Protein AF-A0A813HP56-F1 (afdb_monomer)

Foldseek 3Di:
DDPDPVVVVVVVVVVPPDPPDDQDQQAKAFQADPLDPPQASFDAPPHDFQCFRDDDPDQQTWTWAAAPVRGTTTIAGNNGDAHDPVNRHHDDPDPHRDPPPPDDD

Mean predicted aligned error: 12.13 Å

Radius of gyration: 21.44 Å; Cα contacts (8 Å, |Δi|>4): 185; chains: 1; bounding box: 45×34×73 Å

pLDDT: mean 75.36, std 17.48, range [37.06, 94.19]

Structure (mmCIF, N/CA/C/O backbone):
data_AF-A0A813HP56-F1
#
_entry.id   AF-A0A813HP56-F1
#
loop_
_atom_site.group_PDB
_atom_site.id
_atom_site.type_symbol
_atom_site.label_atom_id
_atom_site.label_alt_id
_atom_site.label_comp_id
_atom_site.label_asym_id
_atom_site.label_entity_id
_atom_site.label_seq_id
_atom_site.pdbx_PDB_ins_code
_atom_site.Cartn_x
_atom_site.Cartn_y
_atom_site.Cartn_z
_atom_site.occupancy
_atom_site.B_iso_or_equiv
_atom_site.auth_seq_id
_atom_site.auth_comp_id
_atom_site.auth_asym_id
_atom_site.auth_atom_id
_atom_site.pdbx_PDB_model_num
ATOM 1 N N . ARG A 1 1 ? 28.014 -23.609 54.172 1.00 49.28 1 ARG A N 1
ATOM 2 C CA . ARG A 1 1 ? 26.721 -23.405 53.470 1.00 49.28 1 ARG A CA 1
ATOM 3 C C . ARG A 1 1 ? 26.926 -22.289 52.451 1.00 49.28 1 ARG A C 1
ATOM 5 O O . ARG A 1 1 ? 27.131 -21.161 52.870 1.00 49.28 1 ARG A O 1
ATOM 12 N N . LYS A 1 2 ? 27.005 -22.607 51.152 1.00 48.72 2 LYS A N 1
ATOM 13 C CA . LYS A 1 2 ? 27.151 -21.609 50.075 1.00 48.72 2 LYS A CA 1
ATOM 14 C C . LYS A 1 2 ? 25.761 -21.047 49.738 1.00 48.72 2 LYS A C 1
ATOM 16 O O . LYS A 1 2 ? 24.849 -21.861 49.594 1.00 48.72 2 LYS A O 1
ATOM 21 N N . PRO A 1 3 ? 25.563 -19.722 49.644 1.00 50.06 3 PRO A N 1
ATOM 22 C CA . PRO A 1 3 ? 24.290 -19.175 49.198 1.00 50.06 3 PRO A CA 1
ATOM 23 C C . PRO A 1 3 ? 24.097 -19.489 47.710 1.00 50.06 3 PRO A C 1
ATOM 25 O O . PRO A 1 3 ? 24.941 -19.169 46.875 1.00 50.06 3 PRO A O 1
ATOM 28 N N . SER A 1 4 ? 22.994 -20.172 47.408 1.00 55.72 4 SER A N 1
ATOM 29 C CA . SER A 1 4 ? 22.576 -20.563 46.066 1.00 55.72 4 SER A CA 1
ATOM 30 C C . SER A 1 4 ? 22.322 -19.329 45.197 1.00 55.72 4 SER A C 1
ATOM 32 O O . SER A 1 4 ? 21.280 -18.683 45.296 1.00 55.72 4 SER A O 1
ATOM 34 N N . THR A 1 5 ? 23.263 -19.055 44.297 1.00 55.72 5 THR A N 1
ATOM 35 C CA . THR A 1 5 ? 23.227 -18.056 43.212 1.00 55.72 5 THR A CA 1
ATOM 36 C C . THR A 1 5 ? 22.057 -18.223 42.233 1.00 55.72 5 THR A C 1
ATOM 38 O O . THR A 1 5 ? 21.829 -17.368 41.384 1.00 55.72 5 THR A O 1
ATOM 41 N N . LEU A 1 6 ? 21.265 -19.288 42.372 1.00 52.09 6 LEU A N 1
ATOM 42 C CA . LEU A 1 6 ? 20.168 -19.644 41.474 1.00 52.09 6 LEU A CA 1
ATOM 43 C C . LEU A 1 6 ? 18.947 -18.706 41.559 1.00 52.09 6 LEU A C 1
ATOM 45 O O . LEU A 1 6 ? 18.158 -18.651 40.624 1.00 52.09 6 LEU A O 1
ATOM 49 N N . LYS A 1 7 ? 18.780 -17.946 42.651 1.00 51.34 7 LYS A N 1
ATOM 50 C CA . LYS A 1 7 ? 17.615 -17.052 42.820 1.00 51.34 7 LYS A CA 1
ATOM 51 C C . LYS A 1 7 ? 17.743 -15.708 42.093 1.00 51.34 7 LYS A C 1
ATOM 53 O O . LYS A 1 7 ? 16.726 -15.097 41.790 1.00 51.34 7 LYS A O 1
ATOM 58 N N . ALA A 1 8 ? 18.962 -15.258 41.792 1.00 51.72 8 ALA A N 1
ATOM 59 C CA . ALA A 1 8 ? 19.184 -13.964 41.140 1.00 51.72 8 ALA A CA 1
ATOM 60 C C . ALA A 1 8 ? 18.921 -14.001 39.621 1.00 51.72 8 ALA A C 1
ATOM 62 O O . ALA A 1 8 ? 18.599 -12.979 39.024 1.00 51.72 8 ALA A O 1
ATOM 63 N N . LEU A 1 9 ? 19.017 -15.180 39.000 1.00 51.25 9 LEU A N 1
ATOM 64 C CA . LEU A 1 9 ? 18.947 -15.330 37.542 1.00 51.25 9 LEU A CA 1
ATOM 65 C C . LEU A 1 9 ? 17.506 -15.333 37.000 1.00 51.25 9 LEU A C 1
ATOM 67 O O . LEU A 1 9 ? 17.274 -14.947 35.861 1.00 51.25 9 LEU A O 1
ATOM 71 N N . VAL A 1 10 ? 16.524 -15.699 37.831 1.00 52.34 10 VAL A N 1
ATOM 72 C CA . VAL A 1 10 ? 15.103 -15.761 37.433 1.00 52.34 10 VAL A CA 1
ATOM 73 C C . VAL A 1 10 ? 14.464 -14.368 37.345 1.00 52.34 10 VAL A C 1
ATOM 75 O O . VAL A 1 10 ? 13.544 -14.159 36.563 1.00 52.34 10 VAL A O 1
ATOM 78 N N . VAL A 1 11 ? 14.981 -13.383 38.087 1.00 52.50 11 VAL A N 1
ATOM 7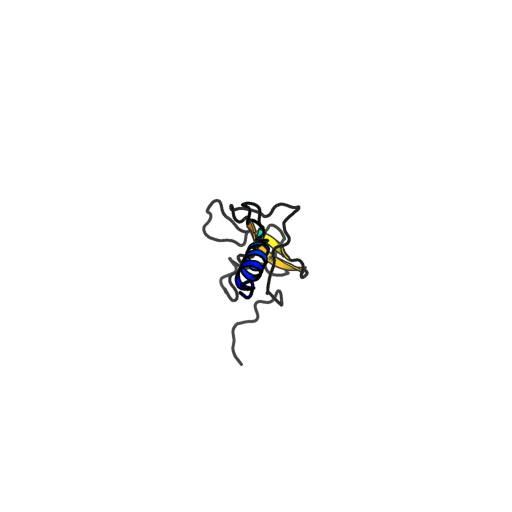9 C CA . VAL A 1 11 ? 14.430 -12.014 38.109 1.00 52.50 11 VAL A CA 1
ATOM 80 C C . VAL A 1 11 ? 14.789 -11.226 36.840 1.00 52.50 11 VAL A C 1
ATOM 82 O O . VAL A 1 11 ? 14.009 -10.387 36.400 1.00 52.50 11 VAL A O 1
ATOM 85 N N . PHE A 1 12 ? 15.917 -11.533 36.190 1.00 49.72 12 PHE A N 1
ATOM 86 C CA . PHE A 1 12 ? 16.353 -10.832 34.974 1.00 49.72 12 PHE A CA 1
ATOM 87 C C . PHE A 1 12 ? 15.587 -11.236 33.701 1.00 49.72 12 PHE A C 1
ATOM 89 O O . PHE A 1 12 ? 15.514 -10.446 32.765 1.00 49.72 12 PHE A O 1
ATOM 96 N N . ILE A 1 13 ? 14.981 -12.427 33.661 1.00 53.72 13 ILE A N 1
ATOM 97 C CA . ILE A 1 13 ? 14.256 -12.926 32.475 1.00 53.72 13 ILE A CA 1
ATOM 98 C C . ILE A 1 13 ? 12.835 -12.330 32.381 1.00 53.72 13 ILE A C 1
ATOM 100 O O . ILE A 1 13 ? 12.277 -12.214 31.294 1.00 53.72 13 ILE A O 1
ATOM 104 N N . ILE A 1 14 ? 12.252 -11.884 33.499 1.00 51.97 14 ILE A N 1
ATOM 105 C CA . ILE A 1 14 ? 10.864 -11.384 33.547 1.00 51.97 14 ILE A CA 1
ATOM 106 C C . ILE A 1 14 ? 10.750 -9.915 33.082 1.00 51.97 14 ILE A C 1
ATOM 108 O O . ILE A 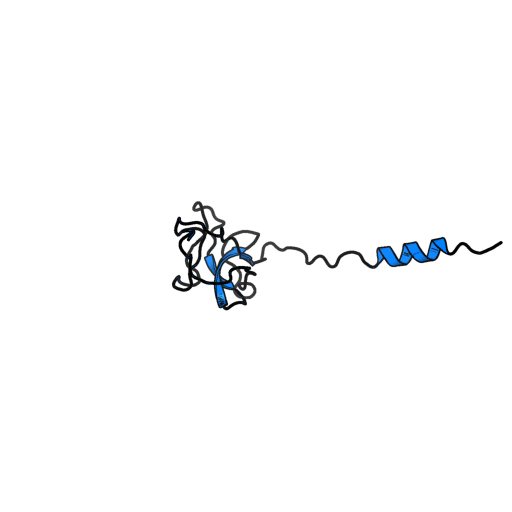1 14 ? 9.673 -9.481 32.689 1.00 51.97 14 ILE A O 1
ATOM 112 N N . LEU A 1 15 ? 11.851 -9.156 33.035 1.00 50.91 15 LEU A N 1
ATOM 113 C CA . LEU A 1 15 ? 11.858 -7.761 32.557 1.00 50.91 15 LEU A CA 1
ATOM 114 C C . LEU A 1 15 ? 12.051 -7.616 31.038 1.00 50.91 15 LEU A C 1
ATOM 116 O O . LEU A 1 15 ? 11.938 -6.515 30.512 1.00 50.91 15 LEU A O 1
ATOM 120 N N . TYR A 1 16 ? 12.304 -8.715 30.326 1.00 55.72 16 TYR A N 1
ATOM 121 C CA . TYR A 1 16 ? 12.428 -8.745 28.861 1.00 55.72 16 TYR A CA 1
ATOM 122 C C . TYR A 1 16 ? 11.089 -9.009 28.151 1.00 55.72 16 TYR A C 1
ATOM 124 O O . TYR A 1 16 ? 11.050 -9.401 26.986 1.00 55.72 16 TYR A O 1
ATOM 132 N N . GLN A 1 17 ? 9.973 -8.838 28.863 1.00 54.19 17 GLN A N 1
ATOM 133 C CA . GLN A 1 17 ? 8.640 -9.108 28.345 1.00 54.19 17 GLN A CA 1
ATOM 134 C C . GLN A 1 17 ? 8.185 -7.970 27.419 1.00 54.19 17 GLN A C 1
ATOM 136 O O . GLN A 1 17 ? 7.589 -6.989 27.846 1.00 54.19 17 GLN A O 1
ATOM 141 N N . HIS A 1 18 ? 8.492 -8.167 26.139 1.00 47.03 18 HIS A N 1
ATOM 142 C CA . HIS A 1 18 ? 7.621 -7.898 24.998 1.00 47.03 18 HIS A CA 1
ATOM 143 C C . HIS A 1 18 ? 6.991 -6.502 24.932 1.00 47.03 18 HIS A C 1
ATOM 145 O O . HIS A 1 18 ? 5.799 -6.322 25.172 1.00 47.03 18 HIS A O 1
ATOM 151 N N . SER A 1 19 ? 7.767 -5.541 24.434 1.00 52.94 19 SER A N 1
ATOM 152 C CA . SER A 1 19 ? 7.219 -4.384 23.720 1.00 52.94 19 SER A CA 1
ATOM 153 C C . SER A 1 19 ? 6.579 -4.849 22.401 1.00 52.94 19 SER A C 1
ATOM 155 O O . SER A 1 19 ? 7.120 -4.615 21.324 1.00 52.94 19 SER A O 1
ATOM 157 N N . ALA A 1 20 ? 5.457 -5.566 22.474 1.00 59.09 20 ALA A N 1
ATOM 158 C CA . ALA A 1 20 ? 4.599 -5.793 21.321 1.00 59.09 20 ALA A CA 1
ATOM 159 C C . ALA A 1 20 ? 3.785 -4.512 21.117 1.00 59.09 20 ALA A C 1
ATOM 161 O O . ALA A 1 20 ? 3.003 -4.126 21.987 1.00 59.09 20 ALA A O 1
ATOM 162 N N . TRP A 1 21 ? 4.012 -3.815 20.005 1.00 60.75 21 TRP A N 1
ATOM 163 C CA . TRP A 1 21 ? 3.116 -2.741 19.593 1.00 60.75 21 TRP A CA 1
ATOM 164 C C . TRP A 1 21 ? 1.730 -3.356 19.400 1.00 60.75 21 TRP A C 1
ATOM 166 O O . TRP A 1 21 ? 1.585 -4.345 18.686 1.00 60.75 21 TRP A O 1
ATOM 176 N N . ALA A 1 22 ? 0.734 -2.842 20.119 1.00 73.38 22 ALA A N 1
ATOM 177 C CA . ALA A 1 22 ? -0.620 -3.356 20.015 1.00 73.38 22 ALA A CA 1
ATOM 178 C C . ALA A 1 22 ? -1.165 -3.012 18.626 1.00 73.38 22 ALA A C 1
ATOM 180 O O . ALA A 1 22 ? -1.315 -1.837 18.302 1.00 73.38 22 ALA A O 1
ATOM 181 N N . GLU A 1 23 ? -1.453 -4.039 17.832 1.00 82.12 23 GLU A N 1
ATOM 182 C CA . GLU A 1 23 ? -2.150 -3.899 16.556 1.00 82.12 23 GLU A CA 1
ATOM 183 C C . GLU A 1 23 ? -3.521 -3.236 16.792 1.00 82.12 23 GLU A C 1
ATOM 185 O O . GLU A 1 23 ? -4.289 -3.650 17.668 1.00 82.12 23 GLU A O 1
ATOM 190 N N . THR A 1 24 ? -3.838 -2.202 16.022 1.00 87.44 24 THR A N 1
ATOM 191 C CA . THR A 1 24 ? -5.070 -1.421 16.117 1.00 87.44 24 THR A CA 1
ATOM 192 C C . THR A 1 24 ? -5.944 -1.595 14.879 1.00 87.44 24 THR A C 1
ATOM 194 O O . THR A 1 24 ? -5.481 -1.899 13.782 1.00 87.44 24 THR A O 1
ATOM 197 N N . ALA A 1 25 ? -7.248 -1.343 15.020 1.00 86.44 25 ALA A N 1
ATOM 198 C CA . ALA A 1 25 ? -8.165 -1.338 13.878 1.00 86.44 25 ALA A CA 1
ATOM 199 C C . ALA A 1 25 ? -7.781 -0.302 12.803 1.00 86.44 25 ALA A C 1
ATOM 201 O O . ALA A 1 25 ? -8.240 -0.421 11.671 1.00 86.44 25 ALA A O 1
ATOM 202 N N . ASP A 1 26 ? -6.951 0.684 13.148 1.00 88.31 26 ASP A N 1
ATOM 203 C CA . ASP A 1 26 ? -6.507 1.759 1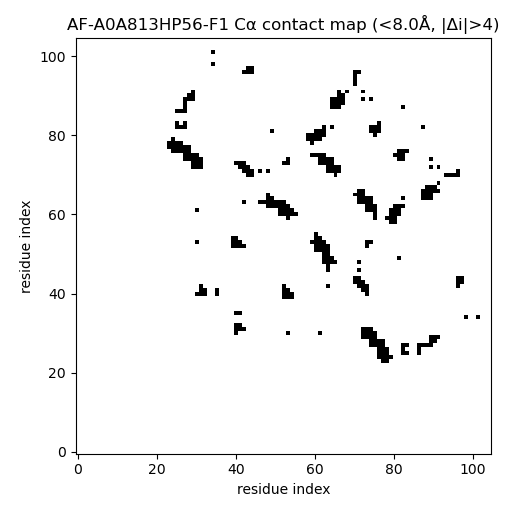2.267 1.00 88.31 26 ASP A CA 1
ATOM 204 C C . ASP A 1 26 ? -5.164 1.487 11.582 1.00 88.31 26 ASP A C 1
ATOM 206 O O . ASP A 1 26 ? -4.722 2.319 10.785 1.00 88.31 26 ASP A O 1
ATOM 210 N N . ASP A 1 27 ? -4.519 0.350 11.858 1.00 90.19 27 ASP A N 1
ATOM 211 C CA . ASP A 1 27 ? -3.259 -0.008 11.211 1.00 90.19 27 ASP A CA 1
ATOM 212 C C . ASP A 1 27 ? -3.472 -0.119 9.705 1.00 90.19 27 ASP A C 1
ATOM 214 O O . ASP A 1 27 ? -4.316 -0.895 9.251 1.00 90.19 27 ASP A O 1
ATOM 218 N N . CYS A 1 28 ? -2.713 0.647 8.926 1.00 92.75 28 CYS A N 1
ATOM 219 C CA . CYS A 1 28 ? -2.751 0.578 7.474 1.00 92.75 28 CYS A CA 1
ATOM 220 C C . CYS A 1 28 ? -1.849 -0.550 6.983 1.00 92.75 28 CYS A C 1
ATOM 222 O O . CYS A 1 28 ? -0.621 -0.466 7.041 1.00 92.75 28 CYS A O 1
ATOM 224 N N . LEU A 1 29 ? -2.482 -1.613 6.506 1.00 92.50 29 LEU A N 1
ATOM 225 C CA . LEU A 1 29 ? -1.828 -2.824 6.046 1.00 92.50 29 LEU A CA 1
ATOM 226 C C . LEU A 1 29 ? -1.736 -2.794 4.526 1.00 92.50 29 LEU A C 1
ATOM 228 O O . LEU A 1 29 ? -2.739 -2.544 3.856 1.00 92.50 29 LEU A O 1
ATOM 232 N N . ASN A 1 30 ? -0.553 -3.093 3.994 1.00 92.00 30 ASN A N 1
ATOM 233 C CA . ASN A 1 30 ? -0.435 -3.501 2.602 1.00 92.00 30 ASN A CA 1
ATOM 234 C C . ASN A 1 30 ? -1.122 -4.864 2.439 1.00 92.00 30 ASN A C 1
ATOM 236 O O . ASN A 1 30 ? -0.857 -5.792 3.204 1.00 92.00 30 ASN A O 1
ATOM 240 N N . VAL A 1 31 ? -2.025 -4.951 1.471 1.00 89.88 31 VAL A N 1
ATOM 241 C CA . VAL A 1 31 ? -2.805 -6.148 1.145 1.00 89.88 31 VAL A CA 1
ATOM 242 C C . VAL A 1 31 ? -2.666 -6.537 -0.327 1.00 89.88 31 VAL A C 1
ATOM 244 O O . VAL A 1 31 ? -3.493 -7.288 -0.835 1.00 89.88 31 VAL A O 1
ATOM 247 N N . GLU A 1 32 ? -1.644 -6.024 -1.017 1.00 86.12 32 GLU A N 1
ATOM 248 C CA . GLU A 1 32 ? -1.278 -6.501 -2.350 1.00 86.12 32 GLU A CA 1
ATOM 249 C C . GLU A 1 32 ? -0.971 -7.999 -2.339 1.00 86.12 32 GLU A C 1
ATOM 251 O O . GLU A 1 32 ? -0.349 -8.524 -1.412 1.00 86.12 32 GLU A O 1
ATOM 256 N N . GLU A 1 33 ? -1.367 -8.677 -3.413 1.00 82.31 33 GLU A N 1
ATOM 257 C CA . GLU A 1 33 ? -0.981 -10.061 -3.673 1.00 82.31 33 GLU A CA 1
ATOM 258 C C . GLU A 1 33 ? 0.153 -10.079 -4.704 1.00 82.31 33 GLU A C 1
ATOM 260 O O . GLU A 1 33 ? -0.099 -9.820 -5.880 1.00 82.31 33 GLU A O 1
ATOM 265 N N . PRO A 1 34 ? 1.410 -10.374 -4.321 1.00 77.69 34 PRO A N 1
ATOM 266 C CA . PRO A 1 34 ? 2.530 -10.335 -5.256 1.00 77.69 34 PRO A CA 1
ATOM 267 C C . PRO A 1 34 ? 2.306 -11.232 -6.484 1.00 77.69 34 PRO A C 1
ATOM 269 O O . PRO A 1 34 ? 2.055 -12.428 -6.349 1.00 77.69 34 PRO A O 1
ATOM 272 N N . GLY A 1 35 ? 2.441 -10.659 -7.685 1.00 71.25 35 GLY A N 1
ATOM 273 C CA . GLY A 1 35 ? 2.344 -11.391 -8.953 1.00 71.25 35 GLY A CA 1
ATOM 274 C C . GLY A 1 35 ? 0.919 -11.705 -9.419 1.00 71.25 35 GLY A C 1
ATOM 275 O O . GLY A 1 35 ? 0.746 -12.527 -10.322 1.00 71.25 35 GLY A O 1
ATOM 276 N N . TYR A 1 36 ? -0.102 -11.092 -8.819 1.00 72.94 36 TYR A N 1
ATOM 277 C CA . TYR A 1 36 ? -1.475 -11.282 -9.255 1.00 72.94 36 TYR A CA 1
ATOM 278 C C . TYR A 1 36 ? -1.801 -10.501 -10.543 1.00 72.94 36 TYR A C 1
ATOM 280 O O . TYR A 1 36 ? -1.994 -9.293 -10.540 1.00 72.94 36 TYR A O 1
ATOM 288 N N . SER A 1 37 ? -1.978 -11.228 -11.647 1.00 66.31 37 SER A N 1
ATOM 289 C CA . SER A 1 37 ? -2.140 -10.668 -12.997 1.00 66.31 37 SER A CA 1
ATOM 290 C C . SER A 1 37 ? -3.536 -10.112 -13.331 1.00 66.31 37 SER A C 1
ATOM 292 O O . SER A 1 37 ? -3.820 -9.842 -14.498 1.00 66.31 37 SER A O 1
ATOM 294 N N . GLY A 1 38 ? -4.459 -10.024 -12.368 1.00 65.12 38 GLY A N 1
ATOM 295 C CA . GLY A 1 38 ? -5.863 -9.675 -12.631 1.00 65.12 38 GLY A CA 1
ATOM 296 C C . GLY A 1 38 ? -6.197 -8.184 -12.578 1.00 65.12 38 GLY A C 1
ATOM 297 O O . GLY A 1 38 ? -7.374 -7.849 -12.666 1.00 65.12 38 GLY A O 1
ATOM 298 N N . GLY A 1 39 ? -5.206 -7.300 -12.425 1.00 64.38 39 GLY A N 1
ATOM 299 C CA . GLY A 1 39 ? -5.386 -5.843 -12.357 1.00 64.38 39 GLY A CA 1
ATOM 300 C C . GLY A 1 39 ? -5.941 -5.347 -11.017 1.00 64.38 39 GLY A C 1
ATOM 301 O O . GLY A 1 39 ? -5.373 -4.437 -10.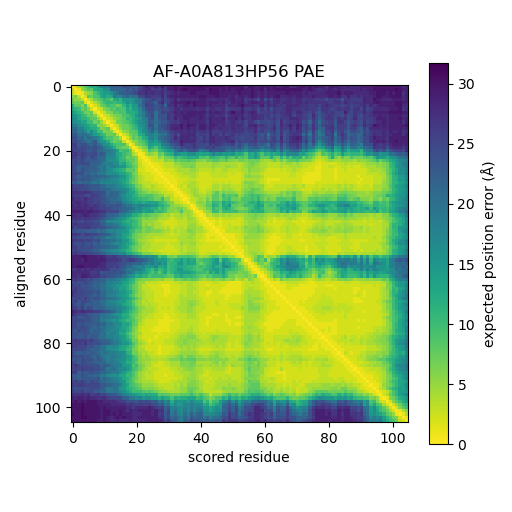423 1.00 64.38 39 GLY A O 1
ATOM 302 N N . ASP A 1 40 ? -6.996 -5.979 -10.504 1.00 70.88 40 ASP A N 1
ATOM 303 C CA . ASP A 1 40 ? -7.402 -5.838 -9.104 1.00 70.88 40 ASP A CA 1
ATOM 304 C C . ASP A 1 40 ? -6.318 -6.408 -8.178 1.00 70.88 40 ASP A C 1
ATOM 306 O O . ASP A 1 40 ? -5.520 -7.227 -8.608 1.00 70.88 40 ASP A O 1
ATOM 310 N N . ARG A 1 41 ? -6.310 -6.064 -6.890 1.00 79.25 41 ARG A N 1
ATOM 311 C CA . ARG A 1 41 ? -5.345 -6.538 -5.870 1.00 79.25 41 ARG A CA 1
ATOM 312 C C . ARG A 1 41 ? -3.912 -6.042 -6.043 1.00 79.25 41 ARG A C 1
ATOM 314 O O . ARG A 1 41 ? -3.018 -6.512 -5.340 1.00 79.25 41 ARG A O 1
ATOM 321 N N . GLN A 1 42 ? -3.722 -5.063 -6.919 1.00 84.94 42 GLN A N 1
ATOM 322 C CA . GLN A 1 42 ? -2.475 -4.338 -7.096 1.00 84.94 42 GLN A CA 1
ATOM 323 C C . GLN A 1 42 ? -2.724 -2.841 -7.174 1.00 84.94 42 GLN A C 1
ATOM 325 O O . GLN A 1 42 ? -3.809 -2.389 -7.536 1.00 84.94 42 GLN A O 1
ATOM 330 N N . CYS A 1 43 ? -1.694 -2.069 -6.845 1.00 88.06 43 CYS A N 1
ATO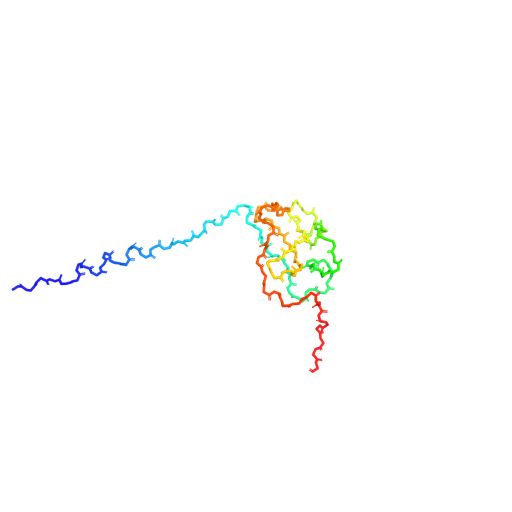M 331 C CA . CYS A 1 43 ? -1.621 -0.665 -7.199 1.00 88.06 43 CYS A CA 1
ATOM 332 C C . CYS A 1 43 ? -0.304 -0.379 -7.922 1.00 88.06 43 CYS A C 1
ATOM 334 O O . CYS A 1 43 ? 0.782 -0.660 -7.415 1.00 88.06 43 CYS A O 1
ATOM 336 N N . PHE A 1 44 ? -0.373 0.204 -9.110 1.00 86.62 44 PHE A N 1
ATOM 337 C CA . PHE A 1 44 ? 0.797 0.537 -9.914 1.00 86.62 44 PHE A CA 1
ATOM 338 C C . PHE A 1 44 ? 1.143 2.019 -9.804 1.00 86.62 44 PHE A C 1
ATOM 340 O O . PHE A 1 44 ? 0.311 2.861 -9.475 1.00 86.62 44 PHE A O 1
ATOM 347 N N . GLY A 1 45 ? 2.384 2.376 -10.140 1.00 85.81 45 GLY A N 1
ATOM 348 C CA . GLY A 1 45 ? 2.875 3.759 -10.065 1.00 85.81 45 GLY A CA 1
ATOM 349 C C . GLY A 1 45 ? 2.104 4.758 -10.943 1.00 85.81 45 GLY A C 1
ATOM 350 O O . GLY A 1 45 ? 2.216 5.969 -10.753 1.00 85.81 45 GLY A O 1
ATOM 351 N N . THR A 1 46 ? 1.301 4.272 -11.892 1.00 85.06 46 THR A N 1
ATOM 352 C CA . THR A 1 46 ? 0.386 5.073 -12.717 1.00 85.06 46 THR A CA 1
ATOM 353 C C . THR A 1 46 ? -0.994 5.264 -12.088 1.00 85.06 46 THR A C 1
ATOM 355 O O . THR A 1 46 ? -1.681 6.217 -12.449 1.00 85.06 46 THR A O 1
ATOM 358 N N . ASP A 1 47 ? -1.379 4.440 -11.114 1.00 87.44 47 ASP A N 1
ATOM 359 C CA . ASP A 1 47 ? -2.752 4.365 -10.608 1.00 87.44 47 ASP A CA 1
ATOM 360 C C . ASP A 1 47 ? -3.045 5.437 -9.559 1.00 87.44 47 ASP A C 1
ATOM 362 O O . ASP A 1 47 ? -2.255 5.608 -8.628 1.00 87.44 47 ASP A O 1
ATOM 366 N N . PRO A 1 48 ? -4.157 6.180 -9.658 1.00 90.38 48 PRO A N 1
ATOM 367 C CA . PRO A 1 48 ? -4.446 7.272 -8.737 1.00 90.38 48 PRO A CA 1
ATOM 368 C C . PRO A 1 48 ? -4.444 6.837 -7.263 1.00 90.38 48 PRO A C 1
ATOM 370 O O . PRO A 1 48 ? -5.064 5.845 -6.892 1.00 90.38 48 PRO A O 1
ATOM 373 N N . VAL A 1 49 ? -3.816 7.631 -6.390 1.00 91.31 49 VAL A N 1
ATOM 374 C CA . VAL A 1 49 ? -3.958 7.451 -4.934 1.00 91.31 49 VAL A CA 1
ATOM 375 C C . VAL A 1 49 ? -5.435 7.580 -4.557 1.00 91.31 49 VAL A C 1
ATOM 377 O O . VAL A 1 49 ? -6.105 8.527 -4.969 1.00 91.31 49 VAL A O 1
ATOM 380 N N . GLY A 1 50 ? -5.939 6.636 -3.767 1.00 89.50 50 GLY A N 1
ATOM 381 C CA . GLY A 1 50 ? -7.351 6.525 -3.414 1.00 89.50 50 GLY A CA 1
ATOM 382 C C . GLY A 1 50 ? -8.214 5.786 -4.442 1.00 89.50 50 GLY A C 1
ATOM 383 O O . GLY A 1 50 ? -9.410 5.653 -4.203 1.00 89.50 50 GLY A O 1
ATOM 384 N N . MET A 1 51 ? -7.648 5.291 -5.550 1.00 90.06 51 MET A N 1
ATOM 385 C CA . MET A 1 51 ? -8.318 4.307 -6.408 1.00 90.06 51 MET A CA 1
ATOM 386 C C . MET A 1 51 ? -8.570 3.017 -5.619 1.00 90.06 51 MET A C 1
ATOM 388 O O . MET A 1 51 ? -7.712 2.594 -4.848 1.00 90.06 51 MET A O 1
ATOM 392 N N . VAL A 1 52 ? -9.735 2.398 -5.807 1.00 89.69 52 VAL A N 1
ATOM 393 C CA . VAL A 1 52 ? -10.054 1.090 -5.218 1.00 89.69 52 VAL A CA 1
ATOM 394 C C . VAL A 1 52 ? -9.207 0.014 -5.896 1.00 89.69 52 VAL A C 1
ATOM 396 O O . VAL A 1 52 ? -9.145 -0.041 -7.120 1.00 89.69 52 VAL A O 1
ATOM 399 N N . CYS A 1 53 ? -8.567 -0.832 -5.095 1.00 86.31 53 CYS A N 1
ATOM 400 C CA . CYS A 1 53 ? -7.711 -1.928 -5.550 1.00 86.31 53 CYS A CA 1
ATOM 401 C C . CYS A 1 53 ? -7.975 -3.252 -4.799 1.00 86.31 53 CYS A C 1
ATOM 403 O O . CYS A 1 53 ? -7.374 -4.260 -5.143 1.00 86.31 53 CYS A O 1
ATOM 405 N N . GLY A 1 54 ? -8.837 -3.284 -3.771 1.00 71.88 54 GLY A N 1
ATOM 406 C CA . GLY A 1 54 ? -9.170 -4.489 -2.981 1.00 71.88 54 GLY A CA 1
ATOM 407 C C . GLY A 1 54 ? -10.517 -5.130 -3.338 1.00 71.88 54 GLY A C 1
ATOM 408 O O . GLY A 1 54 ? -11.369 -4.480 -3.929 1.00 71.88 54 GLY A O 1
ATOM 409 N N . TRP A 1 55 ? -10.696 -6.406 -2.972 1.00 68.38 55 TRP A N 1
ATOM 410 C CA . TRP A 1 55 ? -11.656 -7.345 -3.583 1.00 68.38 55 TRP A CA 1
ATOM 411 C C . TRP A 1 55 ? -13.011 -7.547 -2.877 1.00 68.38 55 TRP A C 1
ATOM 413 O O . TRP A 1 55 ? -13.081 -7.448 -1.661 1.00 68.38 55 TRP A O 1
ATOM 423 N N . ASP A 1 56 ? -13.990 -7.952 -3.712 1.00 58.28 56 ASP A N 1
ATOM 424 C CA . ASP A 1 56 ? -15.364 -8.485 -3.513 1.00 58.28 56 ASP A CA 1
ATOM 425 C C . ASP A 1 56 ? -16.562 -7.522 -3.363 1.00 58.28 56 ASP A C 1
ATOM 427 O O . ASP A 1 56 ? -17.712 -7.964 -3.441 1.00 58.28 56 ASP A O 1
ATOM 431 N N . GLY A 1 57 ? -16.327 -6.212 -3.264 1.00 56.34 57 GLY A N 1
ATOM 432 C CA . GLY A 1 57 ? -17.407 -5.229 -3.101 1.00 56.34 57 GLY A CA 1
ATOM 433 C C . GLY A 1 57 ? -18.044 -5.232 -1.705 1.00 56.34 57 GLY A C 1
ATOM 434 O O . GLY A 1 57 ? -19.092 -4.609 -1.511 1.00 56.34 57 GLY A O 1
ATOM 435 N N . ALA A 1 58 ? -17.441 -5.917 -0.728 1.00 68.69 58 ALA A N 1
ATOM 436 C CA . ALA A 1 58 ? -17.772 -5.756 0.678 1.00 68.69 58 ALA A CA 1
ATOM 437 C C . ALA A 1 58 ? -17.275 -4.410 1.228 1.00 68.69 58 ALA A C 1
ATOM 439 O O . ALA A 1 58 ? -16.535 -3.655 0.597 1.00 68.69 58 ALA A O 1
ATOM 440 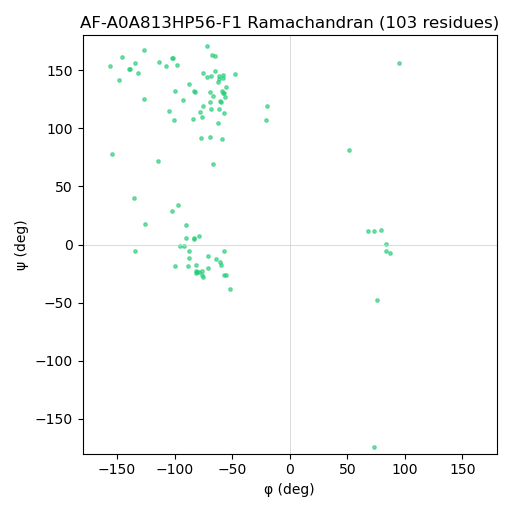N N . ALA A 1 59 ? -17.694 -4.102 2.456 1.00 63.94 59 ALA A N 1
ATOM 441 C CA . ALA A 1 59 ? -17.361 -2.850 3.129 1.00 63.94 59 ALA A CA 1
ATOM 442 C C . ALA A 1 59 ? -15.852 -2.687 3.412 1.00 63.94 59 ALA A C 1
ATOM 444 O O . ALA A 1 59 ? -15.413 -1.590 3.766 1.00 63.94 59 ALA A O 1
ATOM 445 N N . GLU A 1 60 ? -15.051 -3.750 3.274 1.00 73.94 60 GLU A N 1
ATOM 446 C CA . GLU A 1 60 ? -13.619 -3.739 3.559 1.00 73.94 60 GLU A CA 1
ATOM 447 C C . GLU A 1 60 ? -12.707 -3.538 2.335 1.00 73.94 60 GLU A C 1
ATOM 449 O O . GLU A 1 60 ? -11.584 -4.058 2.327 1.00 73.94 60 GLU A O 1
ATOM 454 N N . GLU A 1 61 ? -13.148 -2.744 1.352 1.00 85.50 61 GLU A N 1
ATOM 455 C CA . GLU A 1 61 ? -12.338 -2.325 0.199 1.00 85.50 61 GLU A CA 1
ATOM 456 C C . GLU A 1 61 ? -10.945 -1.808 0.599 1.00 85.50 61 GLU A C 1
ATOM 458 O O . GLU A 1 61 ? -10.749 -1.157 1.637 1.00 85.50 61 GLU A O 1
ATOM 463 N N . ALA A 1 62 ? -9.973 -2.071 -0.275 1.00 91.38 62 ALA A N 1
ATOM 464 C CA . ALA A 1 62 ? -8.628 -1.520 -0.192 1.00 91.38 62 ALA A CA 1
ATOM 465 C C . ALA A 1 62 ? -8.403 -0.462 -1.267 1.00 91.38 62 ALA A C 1
ATOM 467 O O . ALA A 1 62 ? -9.042 -0.474 -2.320 1.00 91.38 62 ALA A O 1
ATOM 468 N N . TYR A 1 63 ? -7.487 0.453 -0.976 1.00 92.19 63 TYR A N 1
ATOM 469 C CA . TYR A 1 63 ? -7.252 1.656 -1.755 1.00 92.19 63 TYR A CA 1
ATOM 470 C C . TYR A 1 63 ? -5.763 1.823 -2.039 1.00 92.19 63 TYR A C 1
ATOM 472 O O . TYR A 1 63 ? -4.914 1.470 -1.221 1.00 92.19 63 TYR A O 1
ATOM 480 N N . CYS A 1 64 ? -5.455 2.402 -3.192 1.00 92.69 64 CYS A N 1
ATOM 481 C CA . CYS A 1 64 ? -4.110 2.799 -3.568 1.00 92.69 64 CYS A CA 1
ATOM 482 C C . CYS A 1 64 ? -3.566 3.843 -2.585 1.00 92.69 64 CYS A C 1
ATOM 484 O O . CYS A 1 64 ? -4.076 4.962 -2.514 1.00 92.69 64 CYS A O 1
ATOM 486 N N . GLU A 1 65 ? -2.501 3.505 -1.866 1.00 94.19 65 GLU A N 1
ATOM 487 C CA . GLU A 1 65 ? -1.776 4.405 -0.967 1.00 94.19 65 GLU A CA 1
ATOM 488 C C . GLU A 1 65 ? -0.276 4.413 -1.304 1.00 94.19 65 GLU A C 1
ATOM 490 O O . GLU A 1 65 ? 0.214 3.597 -2.087 1.00 94.19 65 GLU A O 1
ATOM 495 N N . VAL A 1 66 ? 0.463 5.374 -0.741 1.00 93.75 66 VAL A N 1
ATOM 496 C CA . VAL A 1 66 ? 1.903 5.542 -1.000 1.00 93.75 66 VAL A CA 1
ATOM 497 C C . VAL A 1 66 ? 2.703 5.056 0.203 1.00 93.75 66 VAL A C 1
ATOM 499 O O . VAL A 1 66 ? 2.659 5.656 1.281 1.00 93.75 66 VAL A O 1
ATOM 502 N N . ALA A 1 67 ? 3.483 3.998 0.000 1.00 92.69 67 ALA A N 1
ATOM 503 C CA . ALA A 1 67 ? 4.383 3.461 1.010 1.00 92.69 67 ALA A CA 1
ATOM 504 C C . ALA A 1 67 ? 5.548 4.430 1.314 1.00 92.69 67 ALA A C 1
ATOM 506 O O . ALA A 1 67 ? 5.855 5.317 0.509 1.00 92.69 67 ALA A O 1
ATOM 507 N N . PRO A 1 68 ? 6.271 4.264 2.440 1.00 92.88 68 PRO A N 1
ATOM 508 C CA . PRO A 1 68 ? 7.477 5.047 2.733 1.00 92.88 68 PRO A CA 1
ATOM 509 C C . PRO A 1 68 ? 8.557 4.983 1.642 1.00 92.88 68 PRO A C 1
ATOM 511 O O . PRO A 1 68 ? 9.326 5.929 1.496 1.00 92.88 68 PRO A O 1
ATOM 514 N N . SER A 1 69 ? 8.598 3.898 0.860 1.00 89.88 69 SER A N 1
ATOM 515 C CA . SER A 1 69 ? 9.494 3.730 -0.292 1.00 89.88 69 SER A CA 1
ATOM 516 C C . SER A 1 69 ? 9.127 4.606 -1.499 1.00 89.88 69 SER A C 1
ATOM 518 O O . SER A 1 69 ? 9.899 4.682 -2.450 1.00 89.88 69 SER A O 1
ATOM 520 N N . GLY A 1 70 ? 7.961 5.260 -1.484 1.00 90.19 70 GLY A N 1
ATOM 521 C CA . GLY A 1 70 ? 7.420 6.018 -2.614 1.00 90.19 70 GLY A CA 1
ATOM 522 C C . GLY A 1 70 ? 6.664 5.164 -3.633 1.00 90.19 70 GLY A C 1
ATOM 523 O O . GLY A 1 70 ? 6.048 5.722 -4.538 1.00 90.19 70 GLY A O 1
ATOM 524 N N . LEU A 1 71 ? 6.676 3.839 -3.467 1.00 91.50 71 LEU A N 1
ATOM 525 C CA 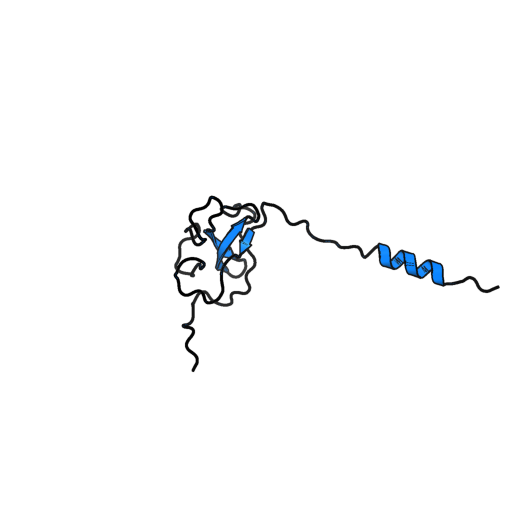. LEU A 1 71 ? 5.914 2.911 -4.296 1.00 91.50 71 LEU A CA 1
ATOM 526 C C . LEU A 1 71 ? 4.440 2.941 -3.912 1.00 91.50 71 LEU A C 1
ATOM 528 O O . LEU A 1 71 ? 4.086 3.155 -2.744 1.00 91.50 71 LEU A O 1
ATOM 532 N N . ARG A 1 72 ? 3.587 2.723 -4.909 1.00 91.06 72 ARG A N 1
ATOM 533 C CA . ARG A 1 72 ? 2.150 2.617 -4.677 1.00 91.06 72 ARG A CA 1
ATOM 534 C C . ARG A 1 72 ? 1.804 1.180 -4.341 1.00 91.06 72 ARG A C 1
ATOM 536 O O . ARG A 1 72 ? 2.343 0.247 -4.937 1.00 91.06 72 ARG A O 1
ATOM 543 N N . VAL A 1 73 ? 0.930 1.027 -3.356 1.00 91.69 73 VAL A N 1
ATOM 544 C CA . VAL A 1 73 ? 0.472 -0.280 -2.900 1.00 91.69 73 VAL A CA 1
ATOM 545 C C . VAL A 1 73 ? -1.011 -0.254 -2.601 1.00 91.69 73 VAL A C 1
ATOM 547 O O . VAL A 1 73 ? -1.571 0.776 -2.219 1.00 91.69 73 VAL A O 1
ATOM 550 N N . CYS A 1 74 ? -1.642 -1.406 -2.756 1.00 91.62 74 CYS A N 1
ATOM 551 C CA . CYS A 1 74 ? -2.994 -1.613 -2.294 1.00 91.62 74 CYS A CA 1
ATOM 552 C C . CYS A 1 74 ? -3.026 -1.781 -0.775 1.00 91.62 74 CYS A C 1
ATOM 554 O O . CYS A 1 74 ? -2.417 -2.701 -0.233 1.00 91.62 74 CYS A O 1
ATOM 556 N N . ALA A 1 75 ? -3.731 -0.895 -0.073 1.00 93.06 75 ALA A N 1
ATOM 557 C CA . ALA A 1 75 ? -3.753 -0.899 1.381 1.00 93.06 75 ALA A CA 1
ATOM 558 C C . ALA A 1 75 ? -5.134 -0.630 1.971 1.00 93.06 75 ALA A C 1
ATOM 560 O O . ALA A 1 75 ? -5.974 0.071 1.404 1.00 93.06 75 ALA A O 1
ATOM 561 N N . ARG A 1 76 ? -5.363 -1.183 3.158 1.00 92.62 76 ARG A N 1
ATOM 562 C CA . ARG A 1 76 ? -6.570 -0.940 3.951 1.00 92.62 76 ARG A CA 1
ATOM 563 C C . ARG A 1 76 ? -6.249 -0.954 5.429 1.00 92.62 76 ARG A C 1
ATOM 565 O O . ARG A 1 76 ? -5.242 -1.514 5.858 1.00 92.62 76 ARG A O 1
ATOM 572 N N . ARG A 1 77 ? -7.143 -0.373 6.219 1.00 93.12 77 ARG A N 1
ATOM 573 C CA . ARG A 1 77 ? -7.085 -0.522 7.670 1.00 93.12 77 ARG A CA 1
ATOM 574 C C . ARG A 1 77 ? -7.315 -1.976 8.063 1.00 93.12 77 ARG A C 1
ATOM 576 O O . ARG A 1 77 ? -8.111 -2.666 7.426 1.00 93.12 77 ARG A O 1
ATOM 583 N N . ARG A 1 78 ? -6.718 -2.413 9.170 1.00 89.38 78 ARG A N 1
ATOM 584 C CA . ARG A 1 78 ? -7.006 -3.716 9.791 1.00 89.38 78 ARG A CA 1
ATOM 585 C C . ARG A 1 78 ? -8.504 -3.930 10.036 1.00 89.38 78 ARG A C 1
ATOM 587 O O . ARG A 1 78 ? -8.995 -5.034 9.834 1.00 89.38 78 ARG A O 1
ATOM 594 N N . GLY A 1 79 ? -9.224 -2.878 10.437 1.00 88.69 79 GLY A N 1
ATOM 595 C CA . GLY A 1 79 ? -10.681 -2.881 10.611 1.00 88.69 79 GLY A CA 1
ATOM 596 C C . GLY A 1 79 ? -11.497 -2.643 9.332 1.00 88.69 79 GLY A C 1
ATOM 597 O O . GLY A 1 79 ? -12.712 -2.512 9.421 1.00 88.69 79 GLY A O 1
ATOM 598 N N . GLY A 1 80 ? -10.853 -2.553 8.165 1.00 87.75 80 GLY A N 1
ATOM 599 C CA . GLY A 1 80 ? -11.501 -2.341 6.872 1.00 87.75 80 GLY A CA 1
ATOM 600 C C . GLY A 1 80 ? -11.567 -0.881 6.404 1.00 87.75 80 GLY A C 1
ATOM 601 O O . GLY A 1 80 ? -11.521 0.086 7.181 1.00 87.75 80 GLY A O 1
ATOM 602 N N . GLY A 1 81 ? -11.680 -0.723 5.086 1.00 87.81 81 GLY A N 1
ATOM 603 C CA . GLY A 1 81 ? -11.759 0.567 4.412 1.00 87.81 81 GLY A CA 1
ATOM 604 C C . GLY A 1 81 ? -10.430 1.322 4.369 1.00 87.81 81 GLY A C 1
ATOM 605 O O . GLY A 1 81 ? -9.374 0.838 4.789 1.00 87.81 81 GLY A O 1
ATOM 606 N N . ARG A 1 82 ? -10.498 2.554 3.863 1.00 90.44 82 ARG A N 1
ATOM 607 C CA . ARG A 1 82 ? -9.323 3.372 3.562 1.00 90.44 82 ARG A CA 1
ATOM 608 C C . ARG A 1 82 ? -8.470 3.696 4.789 1.00 90.44 82 ARG A C 1
ATOM 610 O O . ARG A 1 82 ? -8.994 3.986 5.865 1.00 90.44 82 ARG A O 1
ATOM 617 N N . CYS A 1 83 ? -7.152 3.697 4.597 1.00 91.94 83 CYS A N 1
ATOM 618 C CA . CYS A 1 83 ? -6.194 4.147 5.601 1.00 91.94 83 CYS A CA 1
ATOM 619 C C . CYS A 1 83 ? -6.442 5.601 6.023 1.00 91.94 83 CYS A C 1
ATOM 621 O O . CYS A 1 83 ? -6.866 6.439 5.223 1.00 91.94 83 CYS A O 1
ATOM 623 N N . LYS A 1 84 ? -6.183 5.910 7.297 1.00 91.25 84 LYS A N 1
ATOM 624 C CA . LYS A 1 84 ? -6.336 7.277 7.802 1.00 91.25 84 LYS A CA 1
ATOM 625 C C . LYS A 1 84 ? -5.228 8.182 7.248 1.00 91.25 84 LYS A C 1
ATOM 627 O O . LYS A 1 84 ? -4.102 7.709 7.138 1.00 91.25 84 LYS A O 1
ATOM 632 N N . PRO A 1 85 ? -5.489 9.468 6.950 1.00 86.94 85 PRO A N 1
ATOM 633 C CA . PRO A 1 85 ? -4.486 10.372 6.369 1.00 86.94 85 PRO A CA 1
ATOM 634 C C . PRO A 1 85 ? -3.190 10.535 7.179 1.00 86.94 85 PRO A C 1
ATOM 636 O O . PRO A 1 85 ? -2.153 10.867 6.617 1.00 86.94 85 PRO A O 1
ATOM 639 N N . ASP A 1 86 ? -3.244 10.328 8.492 1.00 87.69 86 ASP A N 1
ATOM 640 C CA . ASP A 1 86 ? -2.108 10.365 9.418 1.00 87.69 86 ASP A CA 1
ATOM 641 C C . ASP A 1 86 ? -1.384 9.013 9.558 1.00 87.69 86 ASP A C 1
ATOM 643 O O . ASP A 1 86 ? -0.273 8.963 10.081 1.00 87.69 86 ASP A O 1
ATOM 647 N N . ASN A 1 87 ? -1.977 7.931 9.044 1.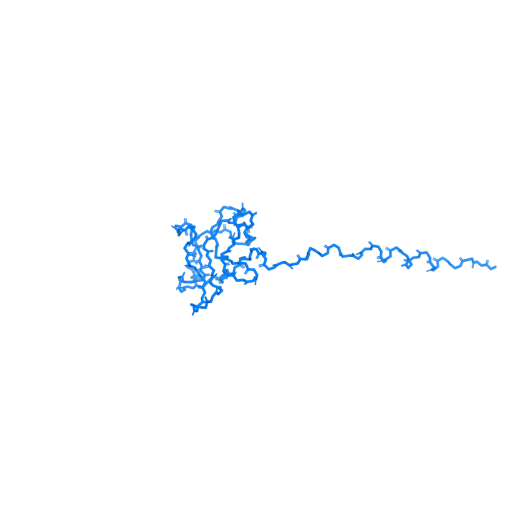00 86.88 87 ASN A N 1
ATOM 648 C CA . ASN A 1 87 ? -1.445 6.570 9.060 1.00 86.88 87 ASN A CA 1
ATOM 649 C C . ASN A 1 87 ? -1.613 5.873 7.695 1.00 86.88 87 ASN A C 1
ATOM 651 O O . ASN A 1 87 ? -1.983 4.709 7.637 1.00 86.88 87 ASN A O 1
ATOM 655 N N . ASN A 1 88 ? -1.401 6.566 6.572 1.00 86.81 88 ASN A N 1
ATOM 656 C CA . ASN A 1 88 ? -1.600 6.018 5.219 1.00 86.81 88 ASN A CA 1
ATOM 657 C C . ASN A 1 88 ? -0.295 5.628 4.512 1.00 86.81 88 ASN A C 1
ATOM 659 O O . ASN A 1 88 ? -0.195 5.689 3.288 1.00 86.81 88 ASN A O 1
ATOM 663 N N . LYS A 1 89 ? 0.725 5.256 5.289 1.00 90.38 89 LYS A N 1
ATOM 664 C CA . LYS A 1 89 ? 2.040 4.851 4.781 1.00 90.38 89 LYS A CA 1
ATOM 665 C C . LYS A 1 89 ? 2.290 3.376 5.098 1.00 90.38 89 LYS A C 1
ATOM 667 O O . LYS A 1 89 ? 3.091 3.082 5.986 1.00 90.38 89 LYS A O 1
ATOM 672 N N . PRO A 1 90 ? 1.593 2.457 4.412 1.00 91.94 90 PRO A N 1
ATOM 673 C CA . PRO A 1 90 ? 1.727 1.027 4.656 1.00 91.94 90 PRO A CA 1
ATOM 674 C C . PRO A 1 90 ? 3.158 0.561 4.370 1.00 91.94 90 PRO A C 1
ATOM 676 O O . PRO A 1 90 ? 3.824 1.051 3.453 1.00 91.94 90 PRO A O 1
ATOM 679 N N . HIS A 1 91 ? 3.632 -0.401 5.155 1.00 92.69 91 HIS A N 1
ATOM 680 C CA . HIS A 1 91 ? 4.894 -1.075 4.874 1.00 92.69 91 HIS A CA 1
ATOM 681 C C . HIS A 1 91 ? 4.777 -1.932 3.604 1.00 92.69 91 HIS A C 1
ATOM 683 O O . HIS A 1 91 ? 3.729 -2.517 3.342 1.00 92.69 91 HIS A O 1
ATOM 689 N N . THR A 1 92 ? 5.848 -2.017 2.816 1.00 90.12 92 THR A N 1
ATOM 690 C CA . THR A 1 92 ? 5.898 -2.876 1.632 1.00 90.12 92 THR A CA 1
ATOM 691 C C . THR A 1 92 ? 7.305 -3.398 1.385 1.00 90.12 92 THR A C 1
ATOM 693 O O . THR A 1 92 ? 8.273 -2.648 1.518 1.00 90.12 92 THR A O 1
ATOM 696 N N . ASP A 1 93 ? 7.378 -4.659 0.966 1.00 87.75 93 ASP A N 1
ATOM 697 C CA . ASP A 1 93 ? 8.587 -5.303 0.445 1.00 87.75 93 ASP A CA 1
ATOM 698 C C . ASP A 1 93 ? 8.695 -5.184 -1.083 1.00 87.75 93 ASP A C 1
ATOM 700 O O . ASP A 1 93 ? 9.654 -5.657 -1.696 1.00 87.75 93 ASP A O 1
ATOM 704 N N . LYS A 1 94 ? 7.706 -4.551 -1.726 1.00 82.88 94 LYS A N 1
ATOM 705 C CA . LYS A 1 94 ? 7.735 -4.262 -3.158 1.00 82.88 94 LYS A CA 1
ATOM 706 C C . LYS A 1 94 ? 8.978 -3.436 -3.471 1.00 82.88 94 LYS A C 1
ATOM 708 O O . LYS A 1 94 ? 9.247 -2.424 -2.830 1.00 82.88 94 LYS A O 1
ATOM 713 N N . VAL A 1 95 ? 9.730 -3.869 -4.478 1.00 85.88 95 VAL A N 1
ATOM 714 C CA . VAL A 1 95 ? 10.963 -3.198 -4.921 1.00 85.88 95 VAL A CA 1
ATOM 715 C C . VAL A 1 95 ? 10.745 -2.319 -6.154 1.00 85.88 95 VAL A C 1
ATOM 717 O O . VAL A 1 95 ? 11.560 -1.445 -6.440 1.00 85.88 95 VAL A O 1
ATOM 7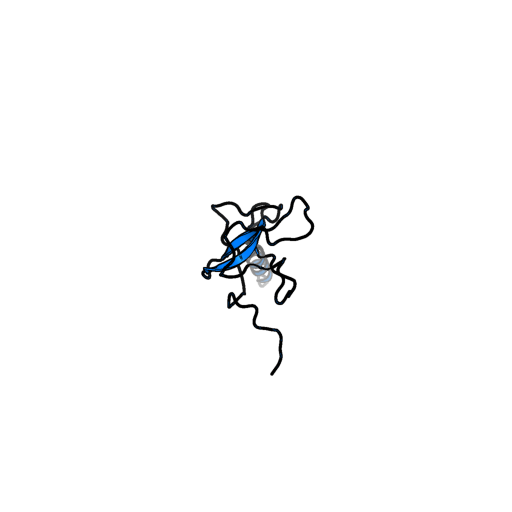20 N N . HIS A 1 96 ? 9.649 -2.530 -6.888 1.00 82.50 96 HIS A N 1
ATOM 721 C CA . HIS A 1 96 ? 9.310 -1.762 -8.083 1.00 82.50 96 HIS A CA 1
ATOM 722 C C . HIS A 1 96 ? 7.806 -1.772 -8.389 1.00 82.50 96 HIS A C 1
ATOM 724 O O . HIS A 1 96 ? 7.104 -2.741 -8.117 1.00 82.50 96 HIS A O 1
ATOM 730 N N . ASP A 1 97 ? 7.344 -0.718 -9.063 1.00 73.44 97 ASP A N 1
ATOM 731 C CA . ASP A 1 97 ? 5.951 -0.533 -9.503 1.00 73.44 97 ASP A CA 1
ATOM 732 C C . ASP A 1 97 ? 5.603 -1.237 -10.824 1.00 73.44 97 ASP A C 1
ATOM 734 O O . ASP A 1 97 ? 4.507 -1.062 -11.351 1.00 73.44 97 ASP A O 1
ATOM 738 N N . ARG A 1 98 ? 6.525 -2.022 -11.390 1.00 66.69 98 ARG A N 1
ATOM 739 C CA . ARG A 1 98 ? 6.241 -2.857 -12.559 1.00 66.69 98 ARG A CA 1
ATOM 740 C C . ARG A 1 98 ? 5.828 -4.238 -12.083 1.00 66.69 98 ARG A C 1
ATOM 742 O O . ARG A 1 98 ? 6.623 -4.902 -11.425 1.00 66.69 98 ARG A O 1
ATOM 749 N N . GLU A 1 99 ? 4.663 -4.721 -12.491 1.00 57.50 99 GLU A N 1
ATOM 750 C CA . GLU A 1 99 ? 4.546 -6.160 -12.692 1.00 57.50 99 GLU A CA 1
ATOM 751 C C . GLU A 1 99 ? 5.400 -6.497 -13.909 1.00 57.50 99 GLU A C 1
ATOM 753 O O . GLU A 1 99 ? 5.002 -6.347 -15.064 1.00 57.50 99 GLU A O 1
ATOM 758 N N . GLY A 1 100 ? 6.658 -6.851 -13.638 1.00 46.03 100 GLY A N 1
ATOM 759 C CA . GLY A 1 100 ? 7.429 -7.608 -14.599 1.00 46.03 100 GLY A CA 1
ATOM 760 C C . GLY A 1 100 ? 6.629 -8.869 -14.859 1.00 46.03 100 GLY A C 1
ATOM 761 O O . GLY A 1 100 ? 6.431 -9.662 -13.944 1.00 46.03 100 GLY A O 1
ATOM 762 N N . SER A 1 101 ? 6.127 -8.992 -16.083 1.00 40.66 101 SER A N 1
ATOM 763 C CA . SER A 1 101 ? 5.786 -10.255 -16.718 1.00 40.66 101 SER A CA 1
ATOM 764 C C . SER A 1 101 ? 6.520 -11.408 -16.037 1.00 40.66 101 SER A C 1
ATOM 766 O O . SER A 1 101 ? 7.735 -11.544 -16.195 1.00 40.66 101 SER A O 1
ATOM 768 N N . GLY A 1 102 ? 5.779 -12.204 -15.265 1.00 37.81 102 GLY A N 1
ATOM 769 C CA . GLY A 1 102 ? 6.180 -13.554 -14.914 1.00 37.81 102 GLY A CA 1
ATOM 770 C C . GLY A 1 102 ? 6.355 -14.315 -16.219 1.00 37.81 102 GLY A C 1
ATOM 771 O O . GLY A 1 102 ? 5.406 -14.831 -16.796 1.00 37.81 102 GLY A O 1
ATOM 772 N N . GLY A 1 103 ? 7.577 -14.270 -16.714 1.00 37.06 103 GLY A N 1
ATOM 773 C CA . GLY A 1 103 ? 8.060 -14.909 -17.914 1.00 37.06 103 GLY A CA 1
ATOM 774 C C . GLY A 1 103 ? 9.544 -15.100 -17.694 1.00 37.06 103 GLY A C 1
ATOM 775 O O . GLY A 1 103 ? 10.352 -14.287 -18.125 1.00 37.06 103 GLY A O 1
ATOM 776 N N . GLU A 1 104 ? 9.844 -16.124 -16.905 1.00 41.00 104 GLU A N 1
ATOM 777 C CA . GLU A 1 104 ? 11.069 -16.911 -16.963 1.00 41.00 104 GLU A CA 1
ATOM 778 C C . GLU A 1 104 ? 11.787 -16.772 -18.323 1.00 41.00 104 GLU A C 1
ATOM 780 O O . GLU A 1 104 ? 11.218 -17.101 -19.367 1.00 41.00 104 GLU A O 1
ATOM 785 N N . LEU A 1 105 ? 13.026 -16.273 -18.293 1.00 38.22 105 LEU A N 1
ATOM 786 C CA . LEU A 1 105 ? 14.079 -16.543 -19.274 1.00 38.22 105 LEU A CA 1
ATOM 787 C C . LEU A 1 105 ? 15.387 -16.776 -18.519 1.00 38.22 105 LEU A C 1
ATOM 789 O O . LEU A 1 105 ? 15.709 -15.940 -17.643 1.00 38.22 105 LEU A O 1
#

Secondary structure (DSSP, 8-state):
----GGGTHHHHHGGG----PPP-TT-EEE---TT-TTSTT---TTSPTT-B--SSSSTT--EEEE-TTS-EEEEEETTSSSPPTTS---------S--------

Organism: Polarella glacialis (NCBI:txid89957)

Sequence (105 aa):
RKPSTLKALVVFIILYQHSAWAETADDCLNVEEPGYSGGDRQCFGTDPVGMVCGWDGAAEEAYCEVAPSGLRVCARRRGGGRCKPDNNKPHTDKVHDREGSGGEL

Solvent-accessible surface area (backbone atoms only — not comparable to full-atom values): 6422 Å² total; per-residue (Å²): 136,81,84,74,73,70,70,69,62,61,64,65,64,67,77,69,71,70,91,67,80,78,88,46,55,63,42,29,38,56,65,50,51,90,87,56,88,74,67,55,35,42,31,37,75,85,55,58,77,68,39,79,15,43,78,89,85,54,85,55,32,16,18,20,32,49,23,86,87,68,44,38,34,12,22,19,13,69,66,40,19,68,41,45,91,93,42,42,55,23,68,76,88,75,89,66,54,63,84,69,73,94,63,94,128